Protein AF-A0A831NTZ0-F1 (afdb_monomer_lite)

Foldseek 3Di:
DQCVLVVHDPVCCVPPPLVVLLVCLQPPLLVNLVVCVVSVPDLVVLCVSNPVCSVSNVVNNVVVVD

Radius of gyration: 11.13 Å; chains: 1; bounding box: 25×24×27 Å

Sequence (66 aa):
ALAPRLLTSKATVKRDVIPFLKIIFTNNPKYAAKIALGYELTEEMIKWLAGPKASQVLAYYKKYKK

Structure (mmCIF, N/CA/C/O backbone):
data_AF-A0A831NTZ0-F1
#
_entry.id   AF-A0A831NTZ0-F1
#
loop_
_atom_site.group_PDB
_atom_site.id
_atom_site.type_symbol
_atom_site.label_atom_id
_atom_site.label_alt_id
_atom_site.label_comp_id
_atom_site.label_asym_id
_atom_site.label_entity_id
_atom_site.label_seq_id
_atom_site.pdbx_PDB_ins_code
_atom_site.Cartn_x
_atom_site.Cartn_y
_atom_site.Cartn_z
_atom_site.occupancy
_atom_site.B_iso_or_equiv
_atom_site.auth_seq_id
_atom_site.auth_comp_id
_atom_site.auth_asym_id
_atom_site.auth_atom_id
_atom_site.pdbx_PDB_model_num
ATOM 1 N N . ALA A 1 1 ? 12.151 -0.392 1.904 1.00 62.12 1 ALA A N 1
ATOM 2 C CA . ALA A 1 1 ? 12.294 -0.699 0.458 1.00 62.12 1 ALA A CA 1
ATOM 3 C C . ALA A 1 1 ? 11.281 -1.778 0.048 1.00 62.12 1 ALA A C 1
ATOM 5 O O . ALA A 1 1 ? 11.015 -2.649 0.864 1.00 62.12 1 ALA A O 1
ATOM 6 N N . LEU A 1 2 ? 10.698 -1.721 -1.162 1.00 73.12 2 LEU A N 1
ATOM 7 C CA . LEU A 1 2 ? 9.626 -2.638 -1.618 1.00 73.12 2 LEU A CA 1
ATOM 8 C C . LEU A 1 2 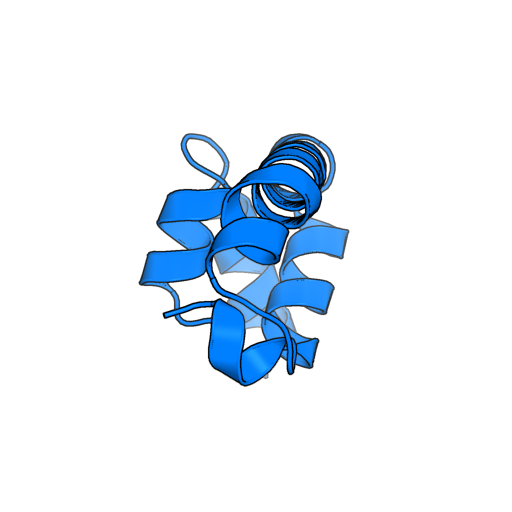? 10.135 -4.022 -2.073 1.00 73.12 2 LEU A C 1
ATOM 10 O O . LEU A 1 2 ? 9.445 -5.013 -1.893 1.00 73.12 2 LEU A O 1
ATOM 14 N N . ALA A 1 3 ? 11.355 -4.103 -2.612 1.00 66.06 3 ALA A N 1
ATOM 15 C CA . ALA A 1 3 ? 11.882 -5.324 -3.230 1.00 66.06 3 ALA A CA 1
ATOM 16 C C . ALA A 1 3 ? 12.031 -6.558 -2.319 1.00 66.06 3 ALA A C 1
ATOM 18 O O . ALA A 1 3 ? 11.612 -7.632 -2.745 1.00 66.06 3 ALA A O 1
ATOM 19 N N . PRO A 1 4 ? 12.518 -6.443 -1.069 1.00 71.44 4 PRO A N 1
ATOM 20 C CA . PRO A 1 4 ? 12.612 -7.595 -0.168 1.00 71.44 4 PRO A CA 1
ATOM 21 C C . PRO A 1 4 ? 11.253 -8.237 0.137 1.00 71.44 4 PRO A C 1
ATOM 23 O O . PRO A 1 4 ? 11.167 -9.444 0.298 1.00 71.44 4 PRO A O 1
ATOM 26 N N . ARG A 1 5 ? 10.179 -7.436 0.152 1.00 73.75 5 ARG A N 1
ATOM 27 C CA . ARG A 1 5 ? 8.807 -7.901 0.421 1.00 73.75 5 ARG A CA 1
ATOM 28 C C . ARG A 1 5 ? 8.175 -8.644 -0.755 1.00 73.75 5 ARG A C 1
ATOM 30 O O . ARG A 1 5 ? 7.169 -9.315 -0.582 1.00 73.75 5 ARG A O 1
ATOM 37 N N . LEU A 1 6 ? 8.747 -8.491 -1.947 1.00 76.81 6 LEU A N 1
ATOM 38 C CA . LEU A 1 6 ? 8.292 -9.139 -3.175 1.00 76.81 6 LEU A CA 1
ATOM 39 C C . LEU A 1 6 ? 9.233 -10.264 -3.623 1.00 76.81 6 LEU A C 1
ATOM 41 O O . LEU A 1 6 ? 9.027 -10.817 -4.697 1.00 76.81 6 LEU A O 1
ATOM 45 N N . LEU A 1 7 ? 10.280 -10.562 -2.838 1.00 79.69 7 LEU A N 1
ATOM 46 C CA . LEU A 1 7 ? 11.291 -11.586 -3.133 1.00 79.69 7 LEU A CA 1
ATOM 47 C C . LEU A 1 7 ? 11.892 -11.464 -4.550 1.00 79.69 7 LEU A C 1
ATOM 49 O O . LEU A 1 7 ? 12.188 -12.461 -5.200 1.00 79.69 7 LEU A O 1
ATOM 53 N N . THR A 1 8 ? 12.063 -10.235 -5.050 1.00 77.69 8 THR A N 1
ATOM 54 C CA . THR A 1 8 ? 12.531 -9.976 -6.423 1.00 77.69 8 THR A CA 1
ATOM 55 C C . THR A 1 8 ? 13.573 -8.859 -6.491 1.00 77.69 8 THR A C 1
ATOM 57 O O . THR A 1 8 ? 13.822 -8.139 -5.518 1.00 77.69 8 THR A O 1
ATOM 60 N N . SER A 1 9 ? 14.220 -8.710 -7.650 1.00 79.94 9 SER A N 1
ATOM 61 C CA . SER A 1 9 ? 15.277 -7.722 -7.855 1.00 79.94 9 SER A CA 1
ATOM 62 C C . SER A 1 9 ? 14.729 -6.289 -7.806 1.00 79.94 9 SER A C 1
ATOM 64 O O . SER A 1 9 ? 13.615 -5.997 -8.248 1.00 79.94 9 SER A O 1
ATOM 66 N N . LYS A 1 10 ? 15.540 -5.339 -7.323 1.00 76.19 10 LYS A N 1
ATOM 67 C CA . LYS A 1 10 ? 15.163 -3.911 -7.299 1.00 76.19 10 LYS A CA 1
ATOM 68 C C . LYS A 1 10 ? 14.847 -3.365 -8.699 1.00 76.19 10 LYS A C 1
ATOM 70 O O . LYS A 1 10 ? 14.009 -2.472 -8.812 1.00 76.19 10 LYS A O 1
ATOM 75 N N . ALA A 1 11 ? 15.513 -3.880 -9.735 1.00 78.69 11 ALA A N 1
ATOM 76 C CA . ALA A 1 11 ? 15.299 -3.475 -11.122 1.00 78.69 11 ALA A CA 1
ATOM 77 C C . ALA A 1 11 ? 13.911 -3.909 -11.618 1.00 78.69 11 ALA A C 1
ATOM 79 O O . ALA A 1 11 ? 13.151 -3.072 -12.102 1.00 78.69 11 ALA A O 1
ATOM 80 N N . THR A 1 12 ? 13.546 -5.172 -11.385 1.00 78.44 12 THR A N 1
ATOM 81 C CA . THR A 1 12 ? 12.225 -5.736 -11.713 1.00 78.44 12 THR A CA 1
ATOM 82 C C . THR A 1 12 ? 11.111 -4.992 -10.985 1.00 78.44 12 THR A C 1
ATOM 84 O O . THR A 1 12 ? 10.112 -4.610 -11.581 1.00 78.44 12 THR A O 1
ATOM 87 N N . VAL A 1 13 ? 11.303 -4.672 -9.703 1.00 81.31 13 VAL A N 1
ATOM 88 C CA . VAL A 1 13 ? 10.294 -3.919 -8.943 1.00 81.31 13 VAL A CA 1
ATOM 89 C C . VAL A 1 13 ? 10.058 -2.532 -9.526 1.00 81.31 13 VAL A C 1
ATOM 91 O O . VAL A 1 13 ? 8.911 -2.112 -9.660 1.00 81.31 13 VAL A O 1
ATOM 94 N N . LYS A 1 14 ? 11.128 -1.812 -9.876 1.00 75.94 14 LYS A N 1
ATOM 95 C CA . LYS A 1 14 ? 11.010 -0.465 -10.447 1.00 75.94 14 LYS A CA 1
ATOM 96 C C . LYS A 1 14 ? 10.331 -0.469 -11.811 1.00 75.94 14 LYS A C 1
ATOM 98 O O . LYS A 1 14 ? 9.518 0.415 -12.063 1.00 75.94 14 LYS A O 1
ATOM 103 N N . ARG A 1 15 ? 10.684 -1.430 -12.664 1.00 79.56 15 ARG A N 1
ATOM 104 C CA . ARG A 1 15 ? 10.205 -1.508 -14.044 1.00 79.56 15 ARG A CA 1
ATOM 105 C C . ARG A 1 15 ? 8.786 -2.064 -14.129 1.00 79.56 15 ARG A C 1
ATOM 107 O O . ARG A 1 15 ? 7.948 -1.467 -14.792 1.00 79.56 15 ARG A O 1
ATOM 114 N N . ASP A 1 16 ? 8.521 -3.150 -13.412 1.00 80.25 16 ASP A N 1
ATOM 115 C CA . ASP A 1 16 ? 7.359 -3.998 -13.685 1.00 80.25 16 ASP A CA 1
ATOM 116 C C . ASP A 1 16 ? 6.343 -4.010 -12.543 1.00 80.25 16 ASP A C 1
ATOM 118 O O . ASP A 1 16 ? 5.193 -4.351 -12.766 1.00 80.25 16 ASP A O 1
ATOM 122 N N . VAL A 1 17 ? 6.713 -3.633 -11.314 1.00 82.88 17 VAL A N 1
ATOM 123 C CA . VAL A 1 17 ? 5.792 -3.737 -10.163 1.00 82.88 17 VAL A CA 1
ATOM 124 C C . VAL A 1 17 ? 5.272 -2.374 -9.715 1.00 82.88 17 VAL A C 1
ATOM 126 O O . VAL A 1 17 ? 4.076 -2.206 -9.475 1.00 82.88 17 VAL A O 1
ATOM 129 N N . ILE A 1 18 ? 6.148 -1.370 -9.631 1.00 86.12 18 ILE A N 1
ATOM 130 C CA . ILE A 1 18 ? 5.781 -0.015 -9.199 1.00 86.12 18 ILE A CA 1
ATOM 131 C C . ILE A 1 18 ? 4.713 0.620 -10.105 1.00 86.12 18 ILE A C 1
ATOM 133 O O . ILE A 1 18 ? 3.753 1.160 -9.549 1.00 86.12 18 ILE A O 1
ATOM 137 N N . PRO A 1 19 ? 4.812 0.577 -11.451 1.00 88.31 19 PRO A N 1
ATOM 138 C CA . PRO A 1 19 ? 3.798 1.189 -12.310 1.00 88.31 19 PRO A CA 1
ATOM 139 C C . PRO A 1 19 ? 2.413 0.567 -12.110 1.00 88.31 19 PRO A C 1
ATOM 141 O O . PRO A 1 19 ? 1.431 1.289 -11.947 1.00 88.31 19 PRO A O 1
ATOM 144 N N . PHE A 1 20 ? 2.342 -0.763 -12.018 1.00 88.25 20 PHE A N 1
ATOM 145 C CA . PHE A 1 20 ? 1.089 -1.479 -11.778 1.00 88.25 20 PHE A CA 1
ATOM 146 C C . PHE A 1 20 ? 0.503 -1.164 -10.402 1.00 88.25 20 PHE A C 1
ATOM 148 O O . PHE A 1 20 ? -0.683 -0.854 -10.293 1.00 88.25 20 PHE A O 1
ATOM 155 N N . LEU A 1 21 ? 1.330 -1.163 -9.352 1.00 87.62 21 LEU A N 1
ATOM 156 C CA . LEU A 1 21 ? 0.885 -0.777 -8.012 1.00 87.62 21 LEU A CA 1
ATOM 157 C C . LEU A 1 21 ? 0.372 0.660 -7.982 1.00 87.62 21 LEU A C 1
ATOM 159 O O . LEU A 1 21 ? -0.662 0.906 -7.370 1.00 87.62 21 LEU A O 1
ATOM 163 N N . LYS A 1 22 ? 1.034 1.598 -8.667 1.00 89.31 22 LYS A N 1
ATOM 164 C CA . LYS A 1 22 ? 0.538 2.976 -8.770 1.00 89.31 22 LYS A CA 1
ATOM 165 C C . LYS A 1 22 ? -0.851 3.025 -9.396 1.00 89.31 22 LYS A C 1
ATOM 167 O O . LYS A 1 22 ? -1.730 3.656 -8.823 1.00 89.31 22 LYS A O 1
ATOM 172 N N . ILE A 1 23 ? -1.070 2.323 -10.508 1.00 91.00 23 ILE A N 1
ATOM 173 C CA . ILE A 1 23 ? -2.379 2.264 -11.180 1.00 91.00 23 ILE A CA 1
ATOM 174 C C . ILE A 1 23 ? -3.449 1.682 -10.247 1.00 91.00 23 ILE A C 1
ATOM 176 O O . ILE A 1 23 ? -4.559 2.206 -10.163 1.00 91.00 23 ILE A O 1
ATOM 180 N N . ILE A 1 24 ? -3.131 0.618 -9.510 1.00 89.44 24 ILE A N 1
ATOM 181 C CA . ILE A 1 24 ? -4.074 0.009 -8.563 1.00 89.44 24 ILE A CA 1
ATOM 182 C C . ILE A 1 24 ? -4.390 0.972 -7.413 1.00 89.44 24 ILE A C 1
ATOM 184 O O . ILE A 1 24 ? -5.555 1.150 -7.058 1.00 89.44 24 ILE A O 1
ATOM 188 N N . PHE A 1 25 ? -3.369 1.620 -6.851 1.00 91.44 25 PHE A N 1
ATOM 189 C CA . PHE A 1 25 ? -3.504 2.529 -5.714 1.00 91.44 25 PHE A CA 1
ATOM 190 C C . PHE A 1 25 ? -4.241 3.824 -6.082 1.00 91.44 25 PHE A C 1
ATOM 192 O O . PHE A 1 25 ? -4.914 4.400 -5.225 1.00 91.44 25 PHE A O 1
ATOM 199 N N . THR A 1 26 ? -4.191 4.251 -7.346 1.00 89.81 26 THR A N 1
ATOM 200 C CA . THR A 1 26 ? -4.953 5.405 -7.842 1.00 89.81 26 THR A CA 1
ATOM 201 C C . THR A 1 26 ? -6.354 5.047 -8.333 1.00 89.81 26 THR A C 1
ATOM 203 O O . THR A 1 26 ? -7.249 5.884 -8.237 1.00 89.81 26 THR A O 1
ATOM 206 N N . ASN A 1 27 ? -6.608 3.835 -8.824 1.00 91.62 27 ASN A N 1
ATOM 207 C CA . ASN A 1 27 ? -7.935 3.478 -9.338 1.00 91.62 27 ASN A CA 1
ATOM 208 C C . ASN A 1 27 ? -8.827 2.803 -8.296 1.00 91.62 27 ASN A C 1
ATOM 210 O O . ASN A 1 27 ? -10.026 3.072 -8.259 1.00 91.62 27 ASN A O 1
ATOM 214 N N . ASN A 1 28 ? -8.265 1.976 -7.412 1.00 92.88 28 ASN A N 1
ATOM 215 C CA . ASN A 1 28 ? -9.038 1.206 -6.443 1.00 92.88 28 ASN A CA 1
ATOM 216 C C . ASN A 1 28 ? -8.423 1.265 -5.033 1.00 92.88 28 ASN A C 1
ATOM 218 O O . ASN A 1 28 ? -7.682 0.361 -4.630 1.00 92.88 28 ASN A O 1
ATOM 222 N N . PRO A 1 29 ? -8.785 2.286 -4.233 1.00 91.44 29 PRO A N 1
ATOM 223 C CA . PRO A 1 29 ? -8.228 2.466 -2.896 1.00 91.44 29 PRO A CA 1
ATOM 224 C C . PRO A 1 29 ? -8.525 1.314 -1.930 1.00 91.44 29 PRO A C 1
ATOM 226 O O . PRO A 1 29 ? -7.718 0.997 -1.056 1.00 91.44 29 PRO A O 1
ATOM 229 N N . LYS A 1 30 ? -9.677 0.658 -2.105 1.00 93.81 30 LYS A N 1
ATOM 230 C CA . LYS A 1 30 ? -10.107 -0.474 -1.281 1.00 93.81 30 LYS A CA 1
ATOM 231 C C . LYS A 1 30 ? -9.223 -1.698 -1.514 1.00 93.81 30 LYS A C 1
ATOM 233 O O . LYS A 1 30 ? -8.800 -2.348 -0.560 1.00 93.81 30 LYS A O 1
ATOM 238 N N . TYR A 1 31 ? -8.949 -2.017 -2.777 1.00 92.06 31 TYR A N 1
ATOM 239 C CA . TYR A 1 31 ? -8.083 -3.139 -3.134 1.00 92.06 31 TYR A CA 1
ATOM 240 C C . TYR A 1 31 ? -6.617 -2.845 -2.798 1.00 92.06 31 TYR A C 1
ATOM 242 O O . TYR A 1 31 ? -5.934 -3.693 -2.229 1.00 92.06 31 TYR A O 1
ATOM 250 N N . ALA A 1 32 ? -6.170 -1.609 -3.025 1.00 92.81 32 ALA A N 1
ATOM 251 C CA . ALA A 1 32 ? -4.846 -1.141 -2.632 1.00 92.81 32 ALA A CA 1
ATOM 252 C C . ALA A 1 32 ? -4.566 -1.316 -1.133 1.00 92.81 32 ALA A C 1
ATOM 254 O O . ALA A 1 32 ? -3.490 -1.771 -0.756 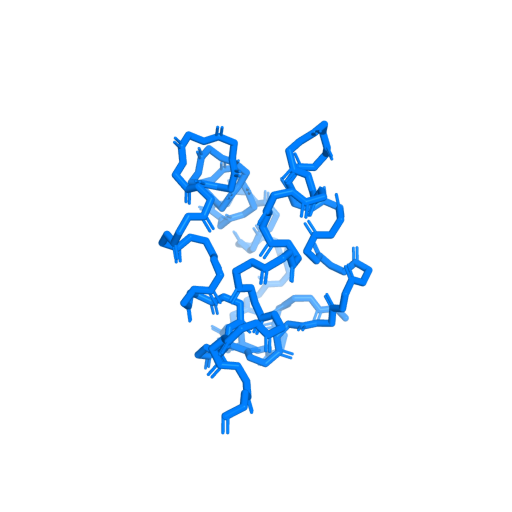1.00 92.81 32 ALA A O 1
ATOM 255 N N . ALA A 1 33 ? -5.548 -1.033 -0.275 1.00 93.19 33 ALA A N 1
ATOM 256 C CA . ALA A 1 33 ? -5.424 -1.257 1.162 1.00 93.19 33 ALA A CA 1
ATOM 257 C C . ALA A 1 33 ? -5.246 -2.741 1.528 1.00 93.19 33 ALA A C 1
ATOM 259 O O . ALA A 1 33 ? -4.463 -3.057 2.421 1.00 93.19 33 ALA A O 1
ATOM 260 N N . LYS A 1 34 ? -5.919 -3.659 0.819 1.00 93.06 34 LYS A N 1
ATOM 261 C CA . LYS A 1 34 ? -5.735 -5.109 1.012 1.00 93.06 34 LYS A CA 1
ATOM 262 C C . LYS A 1 34 ? -4.339 -5.567 0.592 1.00 93.06 34 LYS A C 1
ATOM 264 O O . LYS A 1 34 ? -3.710 -6.320 1.324 1.00 93.06 34 LYS A O 1
ATOM 269 N N . ILE A 1 35 ? -3.840 -5.075 -0.545 1.00 90.88 35 ILE A N 1
ATOM 270 C CA . ILE A 1 35 ? -2.459 -5.323 -0.989 1.00 90.88 35 ILE A CA 1
ATOM 271 C C . ILE A 1 35 ? -1.478 -4.791 0.056 1.00 90.88 35 ILE A C 1
ATOM 273 O O . ILE A 1 35 ? -0.548 -5.486 0.454 1.00 90.88 35 ILE A O 1
ATOM 277 N N . ALA A 1 36 ? -1.700 -3.567 0.532 1.00 91.31 36 ALA A N 1
ATOM 278 C CA . ALA A 1 36 ? -0.842 -2.955 1.531 1.00 91.31 36 ALA A CA 1
ATOM 279 C C . ALA A 1 36 ? -0.788 -3.759 2.837 1.00 91.31 36 ALA A C 1
ATOM 281 O O . ALA A 1 36 ? 0.267 -3.805 3.463 1.00 91.31 36 ALA A O 1
ATOM 282 N N . LEU A 1 37 ? -1.886 -4.408 3.230 1.00 90.75 37 LEU A N 1
ATOM 283 C CA . LEU A 1 37 ? -1.898 -5.336 4.361 1.00 90.75 37 LEU A CA 1
ATOM 284 C C . LEU A 1 37 ? -1.161 -6.636 4.060 1.00 90.75 37 LEU A C 1
ATOM 286 O O . LEU A 1 37 ? -0.293 -7.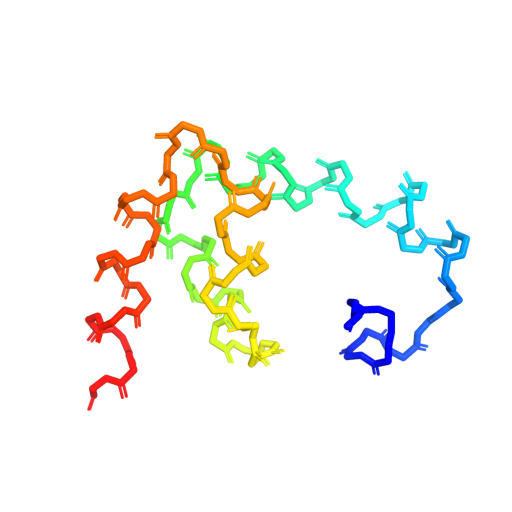016 4.835 1.00 90.75 37 LEU A O 1
ATOM 290 N N . GLY A 1 38 ? -1.466 -7.280 2.931 1.00 87.44 38 GLY A N 1
ATOM 291 C CA . GLY A 1 38 ? -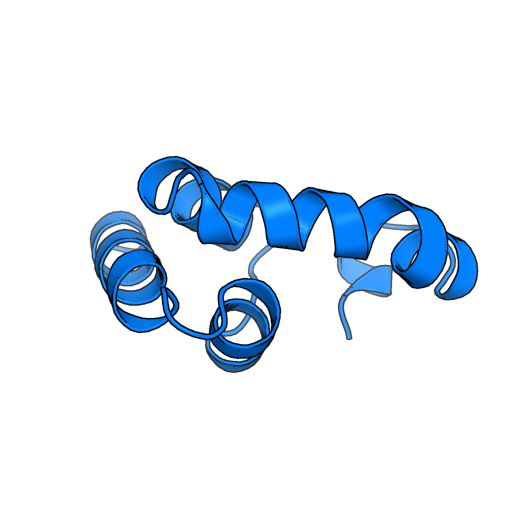0.860 -8.562 2.564 1.00 87.44 38 GLY A CA 1
ATOM 292 C C . GLY A 1 38 ? 0.663 -8.493 2.413 1.00 87.44 38 GLY A C 1
ATOM 293 O O . GLY A 1 38 ? 1.346 -9.459 2.725 1.00 87.44 38 GLY A O 1
ATOM 294 N N . TYR A 1 39 ? 1.198 -7.345 1.988 1.00 87.38 39 TYR A N 1
ATOM 295 C CA . TYR A 1 39 ? 2.643 -7.108 1.879 1.00 87.38 39 TYR A CA 1
ATOM 2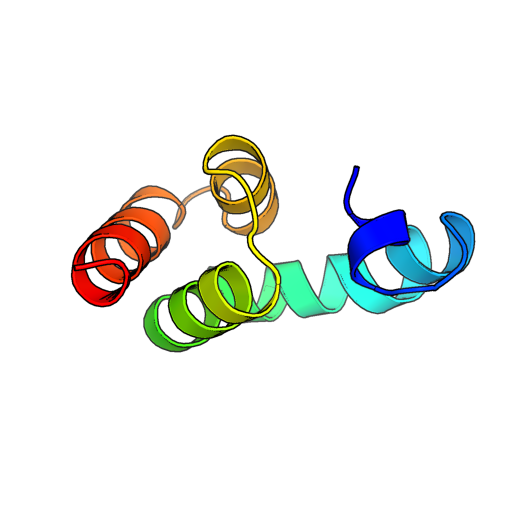96 C C . TYR A 1 39 ? 3.232 -6.301 3.042 1.00 87.38 39 TYR A C 1
ATOM 298 O O . TYR A 1 39 ? 4.377 -5.858 2.943 1.00 87.38 39 TYR A O 1
ATOM 306 N N . GLU A 1 40 ? 2.464 -6.042 4.103 1.00 87.44 40 GLU A N 1
ATOM 307 C CA . GLU A 1 40 ? 2.908 -5.270 5.273 1.00 87.44 40 GLU A CA 1
ATOM 308 C C . GLU A 1 40 ? 3.615 -3.953 4.892 1.00 87.44 40 GLU A C 1
ATOM 310 O O . GLU A 1 40 ? 4.715 -3.611 5.355 1.00 87.44 40 GLU A O 1
ATOM 315 N N . LEU A 1 41 ? 3.000 -3.210 3.969 1.00 89.62 41 LEU A N 1
ATOM 316 C CA . LEU A 1 41 ? 3.525 -1.935 3.499 1.00 89.62 41 LEU A CA 1
ATOM 317 C C . LEU A 1 41 ? 3.411 -0.881 4.604 1.00 89.62 41 LEU A C 1
ATOM 319 O O . LEU A 1 41 ? 2.414 -0.804 5.320 1.00 89.62 41 LEU A O 1
ATOM 323 N N . THR A 1 42 ? 4.432 -0.030 4.715 1.00 89.81 42 THR A N 1
ATOM 324 C CA . THR A 1 42 ? 4.414 1.097 5.653 1.00 89.81 42 THR A CA 1
ATOM 325 C C . THR A 1 42 ? 3.511 2.214 5.141 1.00 89.81 42 THR A C 1
ATOM 327 O O . THR A 1 42 ? 3.300 2.356 3.933 1.00 89.81 42 THR A O 1
ATOM 330 N N . GLU A 1 43 ? 3.021 3.064 6.046 1.00 89.62 43 GLU A N 1
ATOM 331 C CA . GLU A 1 43 ? 2.185 4.209 5.665 1.00 89.62 43 GLU A CA 1
ATOM 332 C C . GLU A 1 43 ? 2.882 5.133 4.655 1.00 89.62 43 GLU A C 1
ATOM 334 O O . GLU A 1 43 ? 2.248 5.605 3.714 1.00 89.62 43 GLU A O 1
ATOM 339 N N . GLU A 1 44 ? 4.194 5.347 4.786 1.00 90.00 44 GLU A N 1
ATOM 340 C CA . GLU A 1 44 ? 4.987 6.121 3.821 1.00 90.00 44 GLU A CA 1
ATOM 341 C C . GLU A 1 44 ? 4.984 5.501 2.423 1.00 90.00 44 GLU A C 1
ATOM 343 O O . GLU A 1 44 ? 4.847 6.209 1.426 1.00 90.00 44 GLU A O 1
ATOM 348 N N . MET A 1 45 ? 5.080 4.173 2.330 1.00 89.19 45 MET A N 1
ATOM 349 C CA . MET A 1 45 ? 5.036 3.479 1.044 1.00 89.19 45 MET A CA 1
ATOM 350 C C . MET A 1 45 ? 3.650 3.553 0.413 1.00 89.19 45 MET A C 1
ATOM 352 O O . MET A 1 45 ? 3.541 3.741 -0.797 1.00 89.19 45 MET A O 1
ATOM 356 N N . ILE A 1 46 ? 2.596 3.464 1.227 1.00 90.31 46 ILE A N 1
ATOM 357 C CA . ILE A 1 46 ? 1.218 3.660 0.769 1.00 90.31 46 ILE A CA 1
ATOM 358 C C . ILE A 1 46 ? 1.046 5.080 0.223 1.00 90.31 46 ILE A C 1
ATOM 360 O O . ILE A 1 46 ? 0.504 5.246 -0.869 1.00 90.31 46 ILE A O 1
ATOM 364 N N . LYS A 1 47 ? 1.556 6.099 0.931 1.00 91.62 47 LYS A N 1
ATOM 365 C CA . LYS A 1 47 ? 1.524 7.496 0.469 1.00 91.62 47 LYS A CA 1
ATOM 366 C C . LYS A 1 47 ? 2.266 7.672 -0.852 1.00 91.62 47 LYS A C 1
ATOM 368 O O . LYS A 1 47 ? 1.740 8.293 -1.771 1.00 91.62 47 LYS A O 1
ATOM 373 N N . TRP A 1 48 ? 3.449 7.079 -0.966 1.00 90.00 48 TRP A N 1
ATOM 374 C CA . TRP A 1 48 ? 4.267 7.159 -2.173 1.00 90.00 48 TRP A CA 1
ATOM 375 C C . TRP A 1 48 ? 3.618 6.475 -3.389 1.00 90.00 48 TRP A C 1
ATOM 377 O O . TRP A 1 48 ? 3.706 6.984 -4.508 1.00 90.00 48 TRP A O 1
ATOM 387 N N . LEU A 1 49 ? 2.935 5.343 -3.181 1.00 88.94 49 LEU A N 1
ATOM 388 C CA . LEU A 1 49 ? 2.236 4.608 -4.241 1.00 88.94 49 LEU A CA 1
ATOM 389 C C . LEU A 1 49 ? 0.911 5.268 -4.650 1.00 88.94 49 LEU A C 1
ATOM 391 O O . LEU A 1 49 ? 0.610 5.341 -5.838 1.00 88.94 49 LEU A O 1
ATOM 395 N N . ALA A 1 50 ? 0.124 5.752 -3.689 1.00 89.94 50 ALA A N 1
ATOM 396 C CA . ALA A 1 50 ? -1.211 6.297 -3.945 1.00 89.94 50 ALA A CA 1
ATOM 397 C C . ALA A 1 50 ? -1.228 7.784 -4.318 1.00 89.94 50 ALA A C 1
ATOM 399 O O . ALA A 1 50 ? -2.221 8.252 -4.882 1.00 89.94 50 ALA A O 1
ATOM 400 N N . GLY A 1 51 ? -0.175 8.535 -3.977 1.00 89.62 51 GLY A N 1
ATOM 401 C CA . GLY A 1 51 ? -0.076 9.974 -4.218 1.00 89.62 51 GLY A CA 1
ATOM 402 C C . GLY A 1 51 ? -1.333 10.724 -3.746 1.00 89.62 51 GLY A C 1
ATOM 403 O O . GLY A 1 51 ? -1.639 10.690 -2.553 1.00 89.62 51 GLY A O 1
ATOM 404 N N . PRO A 1 52 ? -2.109 11.357 -4.647 1.00 88.56 52 PRO A N 1
ATOM 405 C CA . PRO A 1 52 ? -3.280 12.158 -4.275 1.00 88.56 52 PRO A CA 1
ATOM 406 C C . PRO A 1 52 ? -4.390 11.356 -3.575 1.00 88.56 52 PRO A C 1
ATOM 408 O O . PRO A 1 52 ? -5.135 11.916 -2.773 1.00 88.56 52 PRO A O 1
ATOM 411 N N . LYS A 1 53 ? -4.494 10.039 -3.811 1.00 90.31 53 LYS A N 1
ATOM 412 C CA . LYS A 1 53 ? -5.492 9.177 -3.145 1.00 90.31 53 LYS A CA 1
ATOM 413 C C . LYS A 1 53 ? -4.977 8.505 -1.871 1.00 90.31 53 LYS A C 1
ATOM 415 O O . LYS A 1 53 ? -5.685 7.688 -1.281 1.00 90.31 53 LYS A O 1
ATOM 420 N N . ALA A 1 54 ? -3.784 8.868 -1.398 1.00 91.62 54 ALA A N 1
ATOM 421 C CA . ALA A 1 54 ? -3.175 8.275 -0.210 1.00 91.62 54 ALA A CA 1
ATOM 422 C C . ALA A 1 54 ? -4.068 8.328 1.032 1.00 91.62 54 ALA A C 1
ATOM 424 O O . ALA A 1 54 ? -4.137 7.345 1.764 1.00 91.62 54 ALA A O 1
ATOM 425 N N . SER A 1 55 ? -4.789 9.433 1.240 1.00 91.94 55 SER A N 1
ATOM 426 C CA . SER A 1 55 ? -5.705 9.578 2.378 1.00 91.94 55 SER A CA 1
ATOM 427 C C . SER A 1 55 ? -6.809 8.508 2.369 1.00 91.94 55 SER A C 1
ATOM 429 O O . SER A 1 55 ? -7.052 7.852 3.381 1.00 91.94 55 SER A O 1
ATOM 431 N N . GLN A 1 56 ? -7.405 8.238 1.200 1.00 92.75 56 GLN A N 1
ATOM 432 C CA . GLN A 1 56 ? -8.432 7.202 1.049 1.00 92.75 56 GLN A CA 1
ATOM 433 C C . GLN A 1 56 ? -7.860 5.798 1.272 1.00 92.75 56 GLN A C 1
ATOM 435 O O . GLN A 1 56 ? -8.458 5.001 1.995 1.00 92.75 56 GLN A O 1
ATOM 440 N N . VAL A 1 57 ? -6.696 5.491 0.688 1.00 93.38 57 VAL A N 1
ATOM 441 C CA . VAL A 1 57 ? -6.050 4.177 0.861 1.00 93.38 57 VAL A CA 1
ATOM 442 C C . VAL A 1 57 ? -5.682 3.942 2.326 1.00 93.38 57 VAL A C 1
ATOM 444 O O . VAL A 1 57 ? -5.948 2.866 2.856 1.00 93.38 57 VAL A O 1
ATOM 447 N N . LEU A 1 58 ? -5.132 4.952 3.007 1.00 93.25 58 LEU A N 1
ATOM 448 C CA . LEU A 1 58 ? -4.786 4.875 4.427 1.00 93.25 58 LEU A CA 1
ATOM 449 C C . LEU A 1 58 ? -6.013 4.678 5.317 1.00 93.25 58 LEU A C 1
ATOM 451 O O . LEU A 1 58 ? -5.941 3.903 6.270 1.00 93.25 58 LEU A O 1
ATOM 455 N N . ALA A 1 59 ? -7.135 5.331 5.011 1.00 94.62 59 ALA A N 1
ATOM 456 C CA . ALA A 1 59 ? -8.377 5.138 5.755 1.00 94.62 59 ALA A CA 1
ATOM 457 C C . ALA A 1 59 ? -8.847 3.674 5.691 1.00 94.62 59 ALA A C 1
ATOM 459 O O . ALA A 1 59 ? -9.152 3.073 6.723 1.00 94.62 59 ALA A O 1
ATOM 460 N N . TYR A 1 60 ? -8.834 3.067 4.498 1.00 94.44 60 TYR A N 1
ATOM 461 C CA . TYR A 1 60 ? -9.156 1.646 4.334 1.00 94.44 60 TYR A CA 1
ATOM 462 C C . TYR A 1 60 ? -8.119 0.734 4.993 1.00 94.44 60 TYR A C 1
ATOM 464 O O . TYR A 1 60 ? -8.493 -0.224 5.663 1.00 94.44 60 TYR A O 1
ATOM 472 N N . TYR A 1 61 ? -6.831 1.042 4.852 1.00 93.62 61 TYR A N 1
ATOM 473 C CA . TYR A 1 61 ? -5.744 0.270 5.453 1.00 93.62 61 TYR A CA 1
ATOM 474 C C . TYR A 1 61 ? -5.879 0.207 6.981 1.00 93.62 61 TYR A C 1
ATOM 476 O O . TYR A 1 61 ? -5.855 -0.878 7.556 1.00 93.62 61 TYR A O 1
ATOM 484 N N . LYS A 1 62 ? -6.132 1.348 7.636 1.00 92.00 62 LYS A N 1
ATOM 485 C CA . LYS A 1 62 ? -6.375 1.416 9.088 1.00 92.00 62 LYS A CA 1
ATOM 486 C C . LYS A 1 62 ? -7.650 0.686 9.502 1.00 92.00 62 LYS A C 1
ATOM 488 O O . LYS A 1 62 ? -7.658 0.029 10.537 1.00 92.00 62 LYS A O 1
ATOM 493 N N . LYS A 1 63 ? -8.710 0.771 8.692 1.00 92.31 63 LYS A N 1
ATOM 494 C CA . LYS A 1 63 ? -9.964 0.044 8.932 1.00 92.31 63 LYS A CA 1
ATOM 495 C C . LYS A 1 63 ? -9.773 -1.474 8.893 1.00 92.31 63 LYS A C 1
ATOM 497 O O . LYS A 1 63 ? -10.420 -2.163 9.665 1.00 92.31 63 LYS A O 1
ATOM 502 N N . TYR A 1 64 ? -8.929 -1.975 7.995 1.00 90.75 64 TYR A N 1
ATOM 503 C CA . TYR A 1 64 ? -8.704 -3.410 7.796 1.00 90.75 64 TYR A CA 1
ATOM 504 C C . TYR A 1 64 ? -7.601 -4.009 8.675 1.00 90.75 64 TYR A C 1
ATOM 506 O O . TYR A 1 64 ? -7.513 -5.225 8.775 1.00 90.75 64 TYR A O 1
ATOM 514 N N . LYS A 1 65 ? -6.741 -3.176 9.270 1.00 84.56 65 LYS A N 1
ATOM 515 C CA . LYS A 1 65 ? -5.710 -3.613 10.222 1.00 84.56 65 LYS A CA 1
ATOM 516 C C . LYS A 1 65 ? -6.272 -3.894 11.626 1.00 84.56 65 LYS A C 1
ATOM 518 O O . LYS A 1 65 ? -5.579 -4.496 12.438 1.00 84.56 65 LYS A O 1
ATOM 523 N N . LYS A 1 66 ? -7.472 -3.384 11.909 1.00 66.31 66 LYS A N 1
ATOM 524 C CA . LYS A 1 66 ? -8.245 -3.641 13.129 1.00 66.31 66 LYS A CA 1
ATOM 525 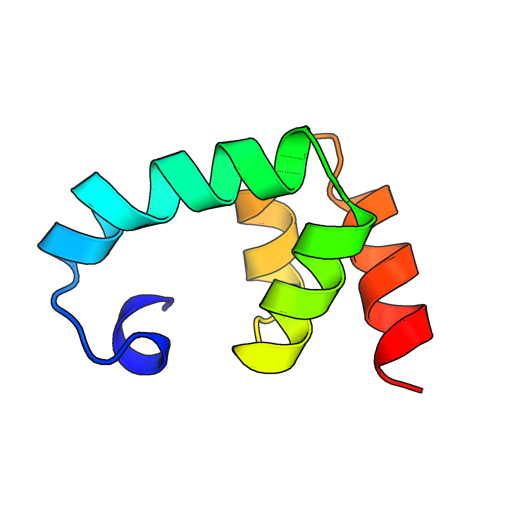C C . LYS A 1 66 ? -8.875 -5.024 13.074 1.00 66.31 66 LYS A C 1
ATOM 527 O O . LYS A 1 66 ? -8.926 -5.649 14.150 1.00 66.31 66 LYS A O 1
#

Secondary structure (DSSP, 8-state):
--GGGGTS-HHHIIIIIHHHHHHHHHH-HHHHHHHHHHTT--HHHHHHHHGGGHHHHHHHHHHHH-

pLDDT: mean 86.52, std 7.56, range [62.12, 94.62]